Protein AF-A0AAV4EZV3-F1 (afdb_monomer_lite)

Radius of gyration: 27.55 Å; chains: 1; bounding box: 44×40×88 Å

Foldseek 3Di:
DDLVVVCVVVVHDSVVSCCCQCPVVVHDDPDPDDDVDDDDPVRVVVVVVVVVVVVVVQVVVPDPDDPDPDDDDDDDPPPRPPPVVPDDDDDDDDDDDDDPVNVVVVVPPPDPDDD

Secondary structure (DSSP, 8-state):
--HHHHHHHTT--HHHHHHIIIIIS-------SPPSS---HHHHHHHHHHHHHHHHTTTGGG-S---------------TTTTTTT-------------HHHHHHHHHTTS----

pLDDT: mean 73.84, std 19.55, range [36.81, 96.81]

InterPro domains:
  IPR052709 Transposase-Methyltransferase Hybrid [PTHR46060] (2-61)

Sequence (115 aa):
MKIRKIALKLEIPKSTFHEIVHDSLEYRKVSARWVPKRLKEDHKLQRVEISRLLLRSQQDDGDEGTTHIGVGPGGDFRDENKLFDNLITVRETWVHMNTLETNHHSMTGNIHLLS

Organism: NCBI:txid1093978

Structure (mmCIF, N/CA/C/O backbone):
data_AF-A0AAV4EZV3-F1
#
_entry.id   AF-A0AAV4EZV3-F1
#
loop_
_atom_site.group_PDB
_atom_site.id
_atom_site.type_symbol
_atom_site.label_atom_id
_atom_site.label_alt_id
_atom_site.label_comp_id
_atom_site.label_asym_id
_atom_site.label_entity_id
_atom_site.label_seq_id
_atom_site.pdbx_PDB_ins_code
_atom_site.Cartn_x
_atom_site.Cartn_y
_atom_site.Cartn_z
_atom_site.occupancy
_atom_site.B_iso_or_equiv
_atom_site.auth_seq_id
_atom_site.auth_comp_id
_atom_site.auth_asym_id
_atom_site.auth_atom_id
_atom_site.pdbx_PDB_model_num
ATOM 1 N N . MET A 1 1 ? -5.490 0.628 10.912 1.00 66.81 1 MET A N 1
ATOM 2 C CA . MET A 1 1 ? -6.607 1.386 11.518 1.00 66.81 1 MET A CA 1
ATOM 3 C C . MET A 1 1 ? -7.569 0.409 12.192 1.00 66.81 1 MET A C 1
ATOM 5 O O . MET A 1 1 ? -7.960 -0.551 11.543 1.00 66.81 1 MET A O 1
ATOM 9 N N . LYS A 1 2 ? -7.881 0.566 13.489 1.00 83.62 2 LYS A N 1
ATOM 10 C CA . LYS A 1 2 ? -8.821 -0.322 14.206 1.00 83.62 2 LYS A CA 1
ATOM 11 C C . LYS A 1 2 ? -10.177 0.382 14.322 1.00 83.62 2 LYS A C 1
ATOM 13 O O . LYS A 1 2 ? -10.243 1.398 15.004 1.00 83.62 2 LYS A O 1
ATOM 18 N N . ILE A 1 3 ? -11.228 -0.182 13.718 1.00 87.56 3 ILE A N 1
ATOM 19 C CA . ILE A 1 3 ? -12.603 0.365 13.704 1.00 87.56 3 ILE A CA 1
ATOM 20 C C . ILE A 1 3 ? -13.076 0.755 15.112 1.00 87.56 3 ILE A C 1
ATOM 22 O O . ILE A 1 3 ? -13.478 1.890 15.330 1.00 87.56 3 ILE A O 1
ATOM 26 N N . ARG A 1 4 ? -12.896 -0.130 16.104 1.00 89.81 4 ARG A N 1
ATOM 27 C CA . ARG A 1 4 ? -13.258 0.141 17.509 1.00 89.81 4 ARG A CA 1
ATOM 28 C C . ARG A 1 4 ? -12.612 1.412 18.078 1.00 89.81 4 ARG A C 1
ATOM 30 O O . ARG A 1 4 ? -13.252 2.123 18.832 1.00 89.81 4 ARG A O 1
ATOM 37 N N . LYS A 1 5 ? -11.355 1.711 17.723 1.00 91.88 5 LYS A N 1
ATOM 38 C CA . LYS A 1 5 ? -10.627 2.869 18.274 1.00 91.88 5 LYS A CA 1
ATOM 39 C C . LYS A 1 5 ? -11.195 4.194 17.761 1.00 91.88 5 LYS A C 1
ATOM 41 O O . LYS A 1 5 ? -11.130 5.183 18.473 1.00 91.88 5 LYS A O 1
ATOM 46 N N . ILE A 1 6 ? -11.702 4.215 16.529 1.00 91.50 6 ILE A N 1
ATOM 47 C CA . ILE A 1 6 ? -12.295 5.419 15.936 1.00 91.50 6 ILE A CA 1
ATOM 48 C C . ILE A 1 6 ? -13.751 5.551 16.371 1.00 91.50 6 ILE A C 1
ATOM 50 O O . ILE A 1 6 ? -14.135 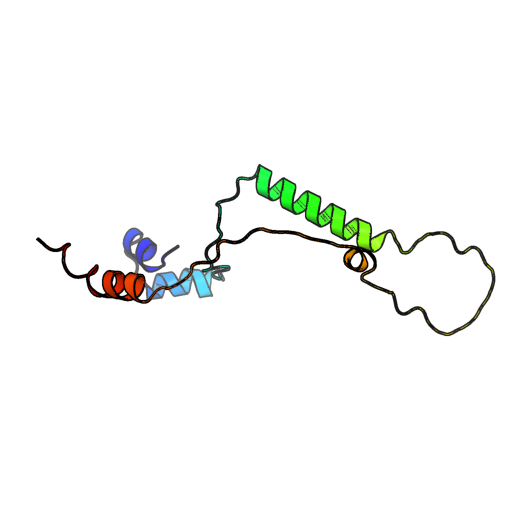6.630 16.791 1.00 91.50 6 ILE A O 1
ATOM 54 N N . ALA A 1 7 ? -14.505 4.449 16.383 1.00 93.25 7 ALA A N 1
ATOM 55 C CA . ALA A 1 7 ? -15.863 4.411 16.919 1.00 93.25 7 ALA A CA 1
ATOM 56 C C . ALA A 1 7 ? -15.928 4.974 18.352 1.00 93.25 7 ALA A C 1
ATOM 58 O O . ALA A 1 7 ? -16.739 5.846 18.625 1.00 93.25 7 ALA A O 1
ATOM 59 N N . LEU A 1 8 ? -14.988 4.581 19.225 1.00 93.69 8 LEU A N 1
ATOM 60 C CA . LEU A 1 8 ? -14.866 5.137 20.580 1.00 93.69 8 LEU A CA 1
ATOM 61 C C . LEU A 1 8 ? -14.534 6.635 20.604 1.00 93.69 8 LEU A C 1
ATOM 63 O O . LEU A 1 8 ? -15.060 7.352 21.438 1.00 93.69 8 LEU A O 1
ATOM 67 N N . LYS A 1 9 ? -13.667 7.116 19.704 1.00 94.38 9 LYS A N 1
ATOM 68 C CA . LYS A 1 9 ? 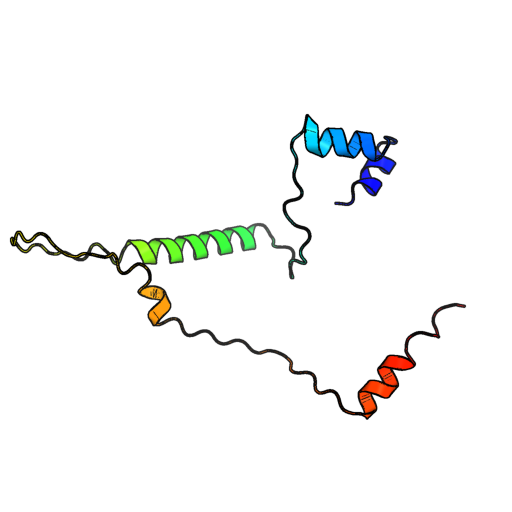-13.329 8.549 19.614 1.00 94.38 9 LYS A CA 1
ATOM 69 C C . LYS A 1 9 ? -14.486 9.407 19.111 1.00 94.38 9 LYS A C 1
ATOM 71 O O . LYS A 1 9 ? -14.502 10.596 19.390 1.00 94.38 9 LYS A O 1
ATOM 76 N N . LEU A 1 10 ? -15.366 8.820 18.306 1.00 93.31 10 LEU A N 1
ATOM 77 C CA . LEU A 1 10 ? -16.534 9.484 17.740 1.00 93.31 10 LEU A CA 1
ATOM 78 C C . LEU A 1 10 ? -17.797 9.246 18.577 1.00 93.31 10 LEU A C 1
ATOM 80 O O . LEU A 1 10 ? -18.838 9.765 18.212 1.00 93.31 10 LEU A O 1
ATOM 84 N N . GLU A 1 11 ? -17.712 8.452 19.651 1.00 95.19 11 GLU A N 1
ATOM 85 C CA . GLU A 1 11 ? -18.846 8.053 20.501 1.00 95.19 11 GLU A CA 1
ATOM 86 C C . GLU A 1 11 ? -20.000 7.378 19.735 1.00 95.19 11 GLU A C 1
ATOM 88 O O . GLU A 1 11 ? -21.157 7.410 20.140 1.00 95.19 11 GLU A O 1
ATOM 93 N N . ILE A 1 12 ? -19.680 6.706 18.626 1.00 95.12 12 ILE A N 1
ATOM 94 C CA . ILE A 1 12 ? -20.650 6.006 17.775 1.00 95.12 12 ILE A CA 1
ATOM 95 C C . ILE A 1 12 ? -20.501 4.489 17.975 1.00 95.12 12 ILE A C 1
ATOM 97 O O . ILE A 1 12 ? -19.376 3.990 18.124 1.00 95.12 12 ILE A O 1
ATOM 101 N N . PRO A 1 13 ? -21.598 3.708 17.928 1.00 95.31 13 PRO A N 1
ATOM 102 C CA . PRO A 1 13 ? -21.523 2.254 17.923 1.00 95.31 13 PRO A CA 1
ATOM 103 C C . PRO A 1 13 ? -20.604 1.714 16.820 1.00 95.31 13 PRO A C 1
ATOM 105 O O . PRO A 1 13 ? -20.576 2.188 15.684 1.00 95.31 13 PRO A O 1
ATOM 108 N N . LYS A 1 14 ? -19.856 0.653 17.142 1.00 93.62 14 LYS A N 1
ATOM 109 C CA . LYS A 1 14 ? -18.926 0.009 16.200 1.00 93.62 14 LYS A CA 1
ATOM 110 C C . LYS A 1 14 ? -19.622 -0.427 14.899 1.00 93.62 14 LYS A C 1
ATOM 112 O O . LYS A 1 14 ? -18.994 -0.345 13.847 1.00 93.62 14 LYS A O 1
ATOM 117 N N . SER A 1 15 ? -20.854 -0.935 14.988 1.00 93.88 15 SER A N 1
ATOM 118 C CA . SER A 1 15 ? -21.665 -1.369 13.839 1.00 93.88 15 SER A CA 1
ATOM 119 C C . SER A 1 15 ? -21.948 -0.206 12.899 1.00 93.88 15 SER A C 1
ATOM 121 O O . SER A 1 15 ? -21.549 -0.262 11.745 1.00 93.88 15 SER A O 1
ATOM 123 N N . THR A 1 16 ? -22.476 0.893 13.430 1.00 94.88 16 THR A N 1
ATOM 124 C CA . THR A 1 16 ? -22.775 2.107 12.664 1.00 94.88 16 THR A CA 1
ATOM 125 C C . THR A 1 16 ? -21.524 2.685 12.002 1.00 94.88 16 THR A C 1
ATOM 127 O O . THR A 1 16 ? -21.541 3.030 10.827 1.00 94.88 16 THR A O 1
ATOM 130 N N . PHE A 1 17 ? -20.387 2.729 12.708 1.00 93.75 17 PHE A N 1
ATOM 131 C CA . PHE A 1 17 ? -19.131 3.161 12.085 1.00 93.75 17 PHE A CA 1
ATOM 132 C C . PHE A 1 17 ? -18.672 2.207 10.970 1.00 93.75 17 PHE A C 1
ATOM 134 O O . PHE A 1 17 ? -18.113 2.648 9.968 1.00 93.75 17 PHE A O 1
ATOM 141 N N . HIS A 1 18 ? -18.864 0.898 11.148 1.00 92.00 18 HIS A N 1
ATOM 142 C CA . HIS A 1 18 ? -18.540 -0.084 10.118 1.00 92.00 18 HIS A CA 1
ATOM 143 C C . HIS A 1 18 ? -19.418 0.105 8.877 1.00 92.00 18 HIS A C 1
ATOM 145 O O . HIS A 1 18 ? -18.861 0.148 7.789 1.00 92.00 18 HIS A O 1
ATOM 151 N N . GLU A 1 19 ? -20.731 0.264 9.040 1.00 94.62 19 GLU A N 1
ATOM 152 C CA . GLU A 1 19 ? -21.693 0.514 7.954 1.00 94.62 19 GLU A CA 1
ATOM 153 C C . GLU A 1 19 ? -21.350 1.791 7.182 1.00 94.62 19 GLU A C 1
ATOM 155 O O . GLU A 1 19 ? -21.229 1.768 5.963 1.00 94.62 19 GLU A O 1
ATOM 160 N N . ILE A 1 20 ? -21.073 2.897 7.879 1.00 93.94 20 ILE A N 1
ATOM 161 C CA . ILE A 1 20 ? -20.695 4.153 7.217 1.00 93.94 20 ILE A CA 1
ATOM 162 C C . ILE A 1 20 ? -19.428 3.963 6.377 1.00 93.94 20 ILE A C 1
ATOM 164 O O . ILE A 1 20 ? -19.375 4.366 5.220 1.00 93.94 20 ILE A O 1
ATOM 168 N N . VAL A 1 21 ? -18.388 3.350 6.948 1.00 92.56 21 VAL A N 1
ATOM 169 C CA . VAL A 1 21 ? -17.104 3.194 6.254 1.00 92.56 21 VAL A CA 1
ATOM 170 C C . VAL A 1 21 ? -17.200 2.184 5.114 1.00 92.56 21 VAL A C 1
ATOM 172 O O . VAL A 1 21 ? -16.633 2.428 4.055 1.00 92.56 21 VAL A O 1
ATOM 175 N N . HIS A 1 22 ? -17.870 1.056 5.328 1.00 91.88 22 HIS A N 1
ATOM 176 C CA . HIS A 1 22 ? -17.907 -0.046 4.373 1.00 91.88 22 HIS A CA 1
ATOM 177 C C . HIS A 1 22 ? -18.994 0.128 3.310 1.00 91.88 22 HIS A C 1
ATOM 179 O O . HIS A 1 22 ? -18.715 -0.111 2.141 1.00 91.88 22 HIS A O 1
ATOM 185 N N . ASP A 1 23 ? -20.195 0.557 3.701 1.00 93.19 23 ASP A N 1
ATOM 186 C CA . ASP A 1 23 ? -21.381 0.562 2.839 1.00 93.19 23 ASP A CA 1
ATOM 187 C C . ASP A 1 23 ? -21.685 1.960 2.288 1.00 93.19 23 ASP A C 1
ATOM 189 O O . ASP A 1 23 ? -21.996 2.092 1.111 1.00 93.19 23 ASP A O 1
ATOM 193 N N . SER A 1 24 ? -21.569 3.021 3.099 1.00 95.12 24 SER A N 1
ATOM 194 C CA . SER A 1 24 ? -21.857 4.392 2.628 1.00 95.12 24 SER A CA 1
ATOM 195 C C . SER A 1 24 ? -20.675 5.052 1.915 1.00 95.12 24 SER A C 1
ATOM 197 O O . SER A 1 24 ? -20.867 5.797 0.960 1.00 95.12 24 SER A O 1
ATOM 199 N N . LEU A 1 25 ? -19.453 4.819 2.402 1.00 93.69 25 LEU A N 1
ATOM 200 C CA . LEU A 1 25 ? -18.221 5.377 1.832 1.00 93.69 25 LEU A CA 1
ATOM 201 C C . LEU A 1 25 ? -17.484 4.385 0.925 1.00 93.69 25 LEU A C 1
ATOM 203 O O . LEU A 1 25 ? -16.505 4.766 0.290 1.00 93.69 25 LEU A O 1
ATOM 207 N N . GLU A 1 26 ? -17.916 3.121 0.893 1.00 92.62 26 GLU A N 1
ATOM 208 C CA . GLU A 1 26 ? -17.324 2.046 0.082 1.00 92.62 26 GLU A CA 1
ATOM 209 C C . GLU A 1 26 ? -15.823 1.803 0.343 1.00 92.62 26 GLU A C 1
ATOM 211 O O . GLU A 1 26 ? -15.076 1.269 -0.489 1.00 92.62 26 GLU A O 1
ATOM 216 N N . TYR A 1 27 ? -15.337 2.173 1.530 1.00 90.25 27 TYR A N 1
ATOM 217 C CA . TYR A 1 27 ? -13.934 2.005 1.882 1.00 90.25 27 TYR A CA 1
ATOM 218 C C . TYR A 1 27 ? -13.649 0.556 2.252 1.00 90.25 27 TYR A C 1
ATOM 220 O O . TYR A 1 27 ? -14.171 -0.005 3.217 1.00 90.25 27 TYR A O 1
ATOM 228 N N . ARG A 1 28 ? -12.699 -0.038 1.529 1.00 84.69 28 ARG A N 1
ATOM 229 C CA . ARG A 1 28 ? -12.208 -1.391 1.793 1.00 84.69 28 ARG A CA 1
ATOM 230 C C . ARG A 1 28 ? -10.834 -1.368 2.440 1.00 84.69 28 ARG A C 1
ATOM 232 O O . ARG A 1 28 ? -9.956 -0.567 2.115 1.00 84.69 28 ARG A O 1
ATOM 239 N N . LYS A 1 29 ? -10.613 -2.296 3.371 1.00 82.75 29 LYS A N 1
ATOM 240 C CA . LYS A 1 29 ? -9.296 -2.492 3.981 1.00 82.75 29 LYS A CA 1
ATOM 241 C C . LYS A 1 29 ? -8.363 -3.147 2.960 1.00 82.75 29 LYS A C 1
ATOM 243 O O . LYS A 1 29 ? -8.402 -4.355 2.774 1.00 82.75 29 LYS A O 1
ATOM 248 N N . VAL A 1 30 ? -7.485 -2.348 2.359 1.00 78.75 30 VAL A N 1
ATOM 249 C CA . VAL A 1 30 ? -6.581 -2.802 1.286 1.00 78.75 30 VAL A CA 1
ATOM 250 C C . VAL A 1 30 ? -5.466 -3.730 1.793 1.00 78.75 30 VAL A C 1
ATOM 252 O O . VAL A 1 30 ? -5.006 -4.601 1.065 1.00 78.75 30 VAL A O 1
ATOM 255 N N . SER A 1 31 ? -5.018 -3.593 3.051 1.00 73.56 31 SER A N 1
ATOM 256 C CA . SER A 1 31 ? -3.983 -4.480 3.604 1.00 73.56 31 SER A CA 1
ATOM 257 C C . SER A 1 31 ? -4.046 -4.634 5.125 1.00 73.56 31 SER A C 1
ATOM 259 O O . SER A 1 31 ? -4.291 -3.685 5.876 1.00 73.56 31 SER A O 1
ATOM 261 N N . ALA A 1 32 ? -3.804 -5.863 5.585 1.00 65.50 32 ALA A N 1
ATOM 262 C CA . ALA A 1 32 ? -3.522 -6.212 6.978 1.00 65.50 32 ALA A CA 1
ATOM 263 C C . ALA A 1 32 ? -2.094 -6.758 7.171 1.00 65.50 32 ALA A C 1
ATOM 265 O O . ALA A 1 32 ? -1.752 -7.162 8.280 1.00 65.50 32 ALA A O 1
ATOM 266 N N . ARG A 1 33 ? -1.288 -6.820 6.101 1.00 74.12 33 ARG A N 1
ATOM 267 C CA . ARG A 1 33 ? 0.028 -7.470 6.111 1.00 74.12 33 ARG A CA 1
ATOM 268 C C . ARG A 1 33 ? 1.082 -6.543 6.706 1.00 74.12 33 ARG A C 1
ATOM 270 O O . ARG A 1 33 ? 1.039 -5.329 6.506 1.00 74.12 33 ARG A O 1
ATOM 277 N N . TRP A 1 34 ? 2.049 -7.134 7.401 1.00 66.69 34 TRP A N 1
ATOM 278 C CA . TRP A 1 34 ? 3.244 -6.427 7.838 1.00 66.69 34 TRP A CA 1
ATOM 279 C C . TRP A 1 34 ? 4.035 -5.964 6.618 1.00 66.69 34 TRP A C 1
ATOM 281 O O . TRP A 1 34 ? 4.477 -6.775 5.807 1.00 66.69 34 TRP A O 1
ATOM 291 N N . VAL A 1 35 ? 4.197 -4.650 6.489 1.00 73.69 35 VAL A N 1
ATOM 292 C CA . VAL A 1 35 ? 5.131 -4.054 5.535 1.00 73.69 35 VAL A CA 1
ATOM 293 C C . VAL A 1 35 ? 6.416 -3.774 6.317 1.00 73.69 35 VAL A C 1
ATOM 295 O O . VAL A 1 35 ? 6.356 -2.985 7.260 1.00 73.69 35 VAL A O 1
ATOM 298 N N . PRO A 1 36 ? 7.559 -4.393 5.962 1.00 73.06 36 PRO A N 1
ATOM 299 C CA . PRO A 1 36 ? 8.789 -4.341 6.761 1.00 73.06 36 PRO A CA 1
ATOM 300 C C . PRO A 1 36 ? 9.306 -2.928 7.068 1.00 73.06 36 PRO A C 1
ATOM 302 O O . PRO A 1 36 ? 10.031 -2.733 8.038 1.00 73.06 36 PRO A O 1
ATOM 305 N N . LYS A 1 37 ? 8.937 -1.925 6.258 1.00 83.12 37 LYS A N 1
ATOM 306 C CA . LYS A 1 37 ? 9.344 -0.530 6.453 1.00 83.12 37 LYS A CA 1
ATOM 307 C C . LYS A 1 37 ? 8.263 0.435 5.977 1.00 83.12 37 LYS A C 1
ATOM 309 O O . LYS A 1 37 ? 7.721 0.281 4.883 1.00 83.12 37 LYS A O 1
ATOM 314 N N . ARG A 1 38 ? 7.998 1.487 6.759 1.00 85.38 38 ARG A N 1
ATOM 315 C CA . ARG A 1 38 ? 7.191 2.626 6.295 1.00 85.38 38 ARG A CA 1
ATOM 316 C C . ARG A 1 38 ? 7.997 3.406 5.255 1.00 85.38 38 ARG A C 1
ATOM 318 O O . ARG A 1 38 ? 9.047 3.961 5.572 1.00 85.38 38 ARG A O 1
ATOM 325 N N . LEU A 1 39 ? 7.520 3.424 4.015 1.00 87.81 39 LEU A N 1
ATOM 326 C CA . LEU A 1 39 ? 8.171 4.149 2.925 1.00 87.81 39 LEU A CA 1
ATOM 327 C C . LEU A 1 39 ? 7.934 5.656 3.073 1.00 87.81 39 LEU A C 1
ATOM 329 O O . LEU A 1 39 ? 6.820 6.078 3.392 1.00 87.81 39 LEU A O 1
ATOM 333 N N . LYS A 1 40 ? 8.985 6.447 2.840 1.00 92.44 40 LYS A N 1
ATOM 334 C CA . LYS A 1 40 ? 8.876 7.891 2.599 1.00 92.44 40 LYS A CA 1
ATOM 335 C C . LYS A 1 40 ? 8.397 8.120 1.166 1.00 92.44 40 LYS A C 1
ATOM 337 O O . LYS A 1 40 ? 8.420 7.183 0.369 1.00 92.44 40 LYS A O 1
ATOM 342 N N . GLU A 1 41 ? 7.973 9.339 0.858 1.00 93.69 41 GLU A N 1
ATOM 343 C CA . GLU A 1 41 ? 7.476 9.670 -0.479 1.00 93.69 41 GLU A CA 1
ATOM 344 C C . GLU A 1 41 ? 8.536 9.404 -1.556 1.00 93.69 41 GLU A C 1
ATOM 346 O O . GLU A 1 41 ? 8.268 8.672 -2.504 1.00 93.69 41 GLU A O 1
ATOM 351 N N . ASP A 1 42 ? 9.778 9.816 -1.307 1.00 95.25 42 ASP A N 1
ATOM 352 C CA . ASP A 1 42 ? 10.914 9.582 -2.209 1.00 95.25 42 ASP A CA 1
ATOM 353 C C . ASP A 1 42 ? 11.130 8.089 -2.505 1.00 95.25 42 ASP A C 1
ATOM 355 O O . ASP A 1 42 ? 11.300 7.693 -3.654 1.00 95.25 42 ASP A O 1
ATOM 359 N N . HIS A 1 43 ? 11.029 7.219 -1.489 1.00 93.44 43 HIS A N 1
ATOM 360 C CA . HIS A 1 43 ? 11.152 5.771 -1.690 1.00 93.44 43 HIS A CA 1
ATOM 361 C C . HIS A 1 43 ? 10.016 5.202 -2.551 1.00 93.44 43 HIS A C 1
ATOM 363 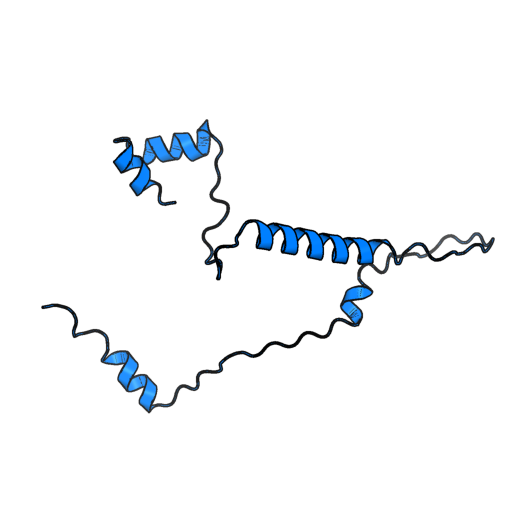O O . HIS A 1 43 ? 10.206 4.190 -3.224 1.00 93.44 43 HIS A O 1
ATOM 369 N N . LYS A 1 44 ? 8.809 5.782 -2.496 1.00 92.31 44 LYS A N 1
ATOM 370 C CA . LYS A 1 44 ? 7.700 5.342 -3.356 1.00 92.31 44 LYS A CA 1
ATOM 371 C C . LYS A 1 44 ? 7.957 5.763 -4.794 1.00 92.31 44 LYS A C 1
ATOM 373 O O . LYS A 1 44 ? 7.796 4.931 -5.681 1.00 92.31 44 LYS A O 1
ATOM 378 N N . LEU A 1 45 ? 8.383 7.010 -4.994 1.00 96.06 45 LEU A N 1
ATOM 379 C CA . LEU A 1 45 ? 8.717 7.545 -6.311 1.00 96.06 45 LEU A CA 1
ATOM 380 C C . LEU A 1 45 ? 9.804 6.698 -6.972 1.00 96.06 45 LEU A C 1
ATOM 382 O O . LEU A 1 45 ? 9.564 6.160 -8.048 1.00 96.06 45 LEU A O 1
ATOM 386 N N . GLN A 1 46 ? 10.912 6.447 -6.269 1.00 95.62 46 GLN A N 1
ATOM 387 C CA . GLN A 1 46 ? 11.996 5.588 -6.756 1.00 95.62 46 GLN A CA 1
ATOM 388 C C . GLN A 1 46 ? 11.509 4.185 -7.136 1.00 95.62 46 GLN A C 1
ATOM 390 O O . GLN A 1 46 ? 11.867 3.659 -8.186 1.00 95.62 46 GLN A O 1
ATOM 395 N N . ARG A 1 47 ? 10.656 3.562 -6.310 1.00 95.19 47 ARG A N 1
ATOM 396 C CA . ARG A 1 47 ? 10.117 2.227 -6.620 1.00 95.19 47 ARG A CA 1
ATOM 397 C C . ARG A 1 47 ? 9.225 2.237 -7.859 1.00 95.19 47 ARG A C 1
ATOM 399 O O . ARG A 1 47 ? 9.312 1.303 -8.652 1.00 95.19 47 ARG A O 1
ATOM 406 N N . VAL A 1 48 ? 8.375 3.252 -8.022 1.00 95.38 48 VAL A N 1
ATOM 407 C CA . VAL A 1 48 ? 7.506 3.391 -9.203 1.00 95.38 48 VAL A CA 1
ATOM 408 C C . VAL A 1 48 ? 8.339 3.640 -10.455 1.00 95.38 48 VAL A C 1
ATOM 410 O O . VAL A 1 48 ? 8.078 3.026 -11.486 1.00 95.38 48 VAL A O 1
ATOM 413 N N . GLU A 1 49 ? 9.343 4.505 -10.361 1.00 96.81 49 GLU A N 1
ATOM 414 C CA . GLU A 1 49 ? 10.230 4.853 -11.466 1.00 96.81 49 GLU A CA 1
ATOM 415 C C . GLU A 1 49 ? 11.019 3.639 -11.963 1.00 96.81 49 GLU A C 1
ATOM 417 O O . GLU A 1 49 ? 10.933 3.307 -13.144 1.00 96.81 49 GLU A O 1
ATOM 422 N N . ILE A 1 50 ? 11.680 2.908 -11.059 1.00 94.06 50 ILE A N 1
ATOM 423 C CA . ILE A 1 50 ? 12.431 1.691 -11.405 1.00 94.06 50 ILE A CA 1
ATOM 424 C C . ILE A 1 50 ? 11.501 0.624 -11.98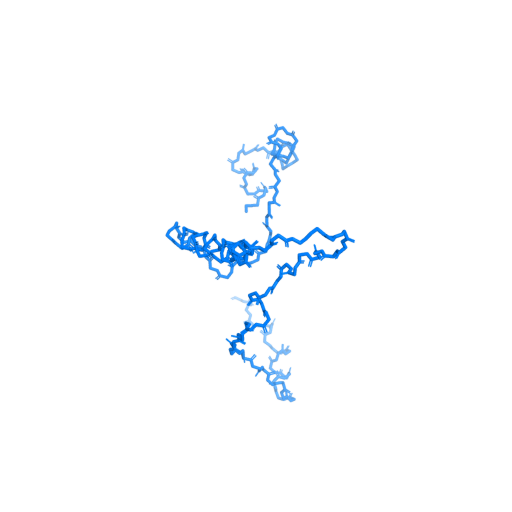9 1.00 94.06 50 ILE A C 1
ATOM 426 O O . ILE A 1 50 ? 11.830 0.007 -12.999 1.00 94.06 50 ILE A O 1
ATOM 430 N N . SER A 1 51 ? 10.318 0.426 -11.395 1.00 92.62 51 SER A N 1
ATOM 431 C CA . SER A 1 51 ? 9.350 -0.552 -11.914 1.00 92.62 51 SER A CA 1
ATOM 432 C C . SER A 1 51 ? 8.892 -0.182 -13.325 1.00 92.62 51 SER A C 1
ATOM 434 O O . SER A 1 51 ? 8.773 -1.048 -14.183 1.00 92.62 51 SER A O 1
ATOM 436 N N . ARG A 1 52 ? 8.658 1.109 -13.590 1.00 92.75 5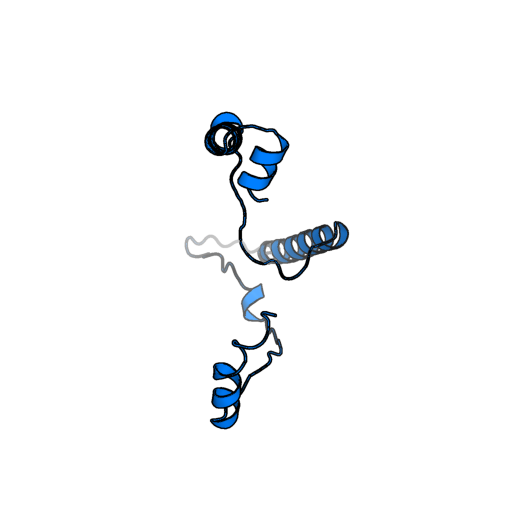2 ARG A N 1
ATOM 437 C CA . ARG A 1 52 ? 8.261 1.593 -14.915 1.00 92.75 52 ARG A CA 1
ATOM 438 C C . ARG A 1 52 ? 9.386 1.437 -15.934 1.00 92.75 52 ARG A C 1
ATOM 440 O O . ARG A 1 52 ? 9.099 1.076 -17.068 1.00 92.75 52 ARG A O 1
ATOM 447 N N . LEU A 1 53 ? 10.629 1.708 -15.543 1.00 90.44 53 LEU A N 1
ATOM 448 C CA . LEU A 1 53 ? 11.797 1.523 -16.401 1.00 90.44 53 LEU A CA 1
ATOM 449 C C . LEU A 1 53 ? 11.945 0.053 -16.810 1.00 90.44 53 LEU A C 1
ATOM 451 O O . LEU A 1 53 ? 12.053 -0.229 -17.998 1.00 90.44 53 LEU A O 1
ATOM 455 N N . LEU A 1 54 ? 11.840 -0.866 -15.847 1.00 86.62 54 LEU A N 1
ATOM 456 C CA . LEU A 1 54 ? 11.925 -2.303 -16.106 1.00 86.62 54 LEU A CA 1
ATOM 457 C C . LEU A 1 54 ? 10.782 -2.812 -16.996 1.00 86.62 54 LEU A C 1
ATOM 459 O O . LEU A 1 54 ? 10.992 -3.661 -17.851 1.00 86.62 54 LEU A O 1
ATOM 463 N N . LEU A 1 55 ? 9.567 -2.285 -16.812 1.00 86.00 55 LEU A N 1
ATOM 464 C CA . LEU A 1 55 ? 8.421 -2.637 -17.656 1.00 86.00 55 LEU A CA 1
ATOM 465 C C . LEU A 1 55 ? 8.582 -2.137 -19.094 1.00 86.00 55 LEU A C 1
ATOM 467 O O . LEU A 1 55 ? 8.189 -2.833 -20.022 1.00 86.00 55 LEU A O 1
ATOM 471 N N . ARG A 1 56 ? 9.150 -0.943 -19.292 1.00 85.00 56 ARG A N 1
ATOM 472 C CA . ARG A 1 56 ? 9.404 -0.396 -20.635 1.00 85.00 56 ARG A CA 1
ATOM 473 C C . ARG A 1 56 ? 10.467 -1.192 -21.374 1.00 85.00 56 ARG A C 1
ATOM 475 O O . ARG A 1 56 ? 10.258 -1.531 -22.529 1.00 85.00 56 ARG A O 1
ATOM 482 N N . SER A 1 57 ? 11.534 -1.591 -20.684 1.00 75.94 57 SER A N 1
ATOM 483 C CA . SER A 1 57 ? 12.556 -2.451 -21.280 1.00 75.94 57 SER A CA 1
ATOM 484 C C . SER A 1 57 ? 12.052 -3.863 -21.610 1.00 75.94 57 SER A C 1
ATOM 486 O O . SER A 1 57 ? 12.791 -4.615 -22.214 1.00 75.94 57 SER A O 1
ATOM 488 N N . GLN A 1 58 ? 10.831 -4.255 -21.210 1.00 67.56 58 GLN A N 1
ATOM 489 C CA . GLN A 1 58 ? 10.176 -5.473 -21.730 1.00 67.56 58 GLN A CA 1
ATOM 490 C C . GLN A 1 58 ? 9.468 -5.256 -23.064 1.00 67.56 58 GLN A C 1
ATOM 492 O O . GLN A 1 58 ? 9.201 -6.214 -23.778 1.00 67.56 58 GLN A O 1
ATOM 497 N N . GLN A 1 59 ? 9.077 -4.018 -23.357 1.00 67.12 59 GLN A N 1
ATOM 498 C CA . GLN A 1 59 ? 8.241 -3.687 -24.508 1.00 67.12 59 GLN A CA 1
ATOM 499 C C . GLN A 1 59 ? 9.083 -3.275 -25.720 1.00 67.12 59 GLN A C 1
ATOM 501 O O . GLN A 1 59 ? 8.662 -3.527 -26.845 1.00 67.12 59 GLN A O 1
ATOM 506 N N . ASP A 1 60 ? 10.266 -2.697 -25.491 1.00 61.44 60 ASP A N 1
ATOM 507 C CA . ASP A 1 60 ? 11.144 -2.179 -26.550 1.00 61.44 60 ASP A CA 1
ATOM 508 C C . ASP A 1 60 ? 11.971 -3.267 -27.276 1.00 61.44 60 ASP A C 1
ATOM 510 O O . ASP A 1 60 ? 12.473 -3.015 -28.367 1.00 61.44 60 ASP A O 1
ATOM 514 N N . ASP A 1 61 ? 12.041 -4.501 -26.761 1.00 54.75 61 ASP A N 1
ATOM 515 C CA . ASP A 1 61 ? 12.755 -5.626 -27.407 1.00 54.75 61 ASP A CA 1
ATOM 516 C C . ASP A 1 61 ? 12.004 -6.219 -28.630 1.00 54.75 61 ASP A C 1
ATOM 518 O O . ASP A 1 61 ? 12.379 -7.270 -29.159 1.00 54.75 61 ASP A O 1
ATOM 522 N N . GLY A 1 62 ? 10.917 -5.572 -29.072 1.00 53.72 62 GLY A N 1
ATOM 523 C CA . GLY A 1 62 ? 10.060 -6.010 -30.180 1.00 53.72 62 GLY A CA 1
ATOM 524 C C . GLY A 1 62 ? 10.250 -5.284 -31.517 1.00 53.72 62 GLY A C 1
ATOM 525 O O . GLY A 1 62 ? 9.598 -5.683 -32.476 1.00 53.72 62 GLY A O 1
ATOM 526 N N . ASP A 1 63 ? 11.099 -4.252 -31.607 1.00 53.47 63 ASP A N 1
ATOM 527 C CA . ASP A 1 63 ? 11.131 -3.337 -32.769 1.00 53.47 63 ASP A CA 1
ATOM 528 C C . ASP A 1 63 ? 12.532 -3.135 -33.395 1.00 53.47 63 ASP A C 1
ATOM 530 O O . ASP A 1 63 ? 12.836 -2.091 -33.977 1.00 53.47 63 ASP A O 1
ATOM 534 N N . GLU A 1 64 ? 13.401 -4.152 -33.367 1.00 48.97 64 GLU A N 1
ATOM 535 C CA . GLU A 1 64 ? 14.577 -4.171 -34.253 1.00 48.97 64 GLU A CA 1
ATOM 536 C C . GLU A 1 64 ? 14.206 -4.687 -35.656 1.00 48.97 64 GLU A C 1
ATOM 538 O O . GLU A 1 64 ? 14.308 -5.865 -35.988 1.00 48.97 64 GLU A O 1
ATOM 543 N N . GLY A 1 65 ? 13.756 -3.745 -36.488 1.00 49.28 65 GLY A N 1
ATOM 544 C CA . GLY A 1 65 ? 14.013 -3.663 -37.930 1.00 49.28 65 GLY A CA 1
ATOM 545 C C . GLY A 1 65 ? 14.083 -4.963 -38.738 1.00 49.28 65 GLY A C 1
ATOM 546 O O . GLY A 1 65 ? 15.157 -5.351 -39.192 1.00 49.28 65 GLY A O 1
ATOM 547 N N . THR A 1 66 ? 12.933 -5.541 -39.085 1.00 43.56 66 THR A N 1
ATOM 548 C CA . THR A 1 66 ? 12.831 -6.471 -40.223 1.00 43.56 66 THR A CA 1
ATOM 549 C C . THR A 1 66 ? 12.207 -5.777 -41.431 1.00 43.56 66 THR A C 1
ATOM 551 O O . THR A 1 66 ? 11.061 -5.994 -41.813 1.00 43.56 66 THR A O 1
ATOM 554 N N . THR A 1 67 ? 13.013 -4.962 -42.114 1.00 44.81 67 THR A N 1
ATOM 555 C CA . THR A 1 67 ? 12.784 -4.677 -43.536 1.00 44.81 67 THR A CA 1
ATOM 556 C C . THR A 1 67 ? 13.207 -5.910 -44.331 1.00 44.81 67 THR A C 1
ATOM 558 O O . THR A 1 67 ? 14.298 -5.948 -44.888 1.00 44.81 67 THR A O 1
ATOM 561 N N . HIS A 1 68 ? 12.366 -6.940 -44.388 1.00 42.66 68 HIS A N 1
ATOM 562 C CA . HIS A 1 68 ? 12.473 -7.968 -45.420 1.00 42.66 68 HIS A CA 1
ATOM 563 C C . HIS A 1 68 ? 11.082 -8.312 -45.944 1.00 42.66 68 HIS A C 1
ATOM 565 O O . HIS A 1 68 ? 10.230 -8.857 -45.251 1.00 42.66 68 HIS A O 1
ATOM 571 N N . ILE A 1 69 ? 10.868 -7.954 -47.209 1.00 45.38 69 ILE A N 1
ATOM 572 C CA . ILE A 1 69 ? 9.719 -8.346 -48.016 1.00 45.38 69 ILE A CA 1
ATOM 573 C C . ILE A 1 69 ? 9.663 -9.881 -48.036 1.00 45.38 69 ILE A C 1
ATOM 575 O O . ILE A 1 69 ? 10.525 -10.524 -48.631 1.00 45.38 69 ILE A O 1
ATOM 579 N N . GLY A 1 70 ? 8.658 -10.462 -47.384 1.00 36.81 70 GLY A N 1
ATOM 580 C CA . GLY A 1 70 ? 8.426 -11.905 -47.356 1.00 36.81 70 GLY A CA 1
ATOM 581 C C . GLY A 1 70 ? 7.119 -12.235 -46.646 1.00 36.81 70 GLY A C 1
ATOM 582 O O . GLY A 1 70 ? 7.063 -12.301 -45.426 1.00 36.81 70 GLY A O 1
ATOM 583 N N . VAL A 1 71 ? 6.049 -12.408 -47.421 1.00 53.22 71 VAL A N 1
ATOM 584 C CA . VAL A 1 71 ? 4.714 -12.782 -46.936 1.00 53.22 71 VAL A CA 1
ATOM 585 C C . VAL A 1 71 ? 4.710 -14.266 -46.551 1.00 53.22 71 VAL A C 1
ATOM 587 O O . VAL A 1 71 ? 4.968 -15.116 -47.401 1.00 53.22 71 VAL A O 1
ATOM 590 N N . GLY A 1 72 ? 4.364 -14.582 -45.302 1.00 37.12 72 GLY A N 1
ATOM 591 C CA . GLY A 1 72 ? 4.094 -15.944 -44.834 1.00 37.12 72 GLY A CA 1
ATOM 592 C C . GLY A 1 72 ? 3.167 -15.934 -43.608 1.00 37.12 72 GLY A C 1
ATOM 593 O O . GLY A 1 72 ? 3.450 -15.202 -42.663 1.00 37.12 72 GLY A O 1
ATOM 594 N N . PRO A 1 73 ? 2.050 -16.689 -43.594 1.00 53.25 73 PRO A N 1
ATOM 595 C CA . PRO A 1 73 ? 1.128 -16.721 -42.469 1.00 53.25 73 PRO A CA 1
ATOM 596 C C . PRO A 1 73 ? 1.538 -17.847 -41.519 1.00 53.25 73 PRO A C 1
ATOM 598 O O . PRO A 1 73 ? 1.321 -19.020 -41.810 1.00 53.25 73 PRO A O 1
ATOM 601 N N . GLY A 1 74 ? 2.124 -17.513 -40.376 1.00 51.53 74 GLY A N 1
ATOM 602 C CA . GLY A 1 74 ? 2.345 -18.518 -39.342 1.00 51.53 74 GLY A CA 1
ATOM 603 C C . GLY A 1 74 ? 3.482 -18.184 -38.399 1.00 51.53 74 GLY A C 1
ATOM 604 O O . GLY A 1 74 ? 4.641 -18.339 -38.756 1.00 51.53 74 GLY A O 1
ATOM 605 N N . GLY A 1 75 ? 3.105 -17.830 -37.173 1.00 48.62 75 GLY A N 1
ATOM 606 C CA . GLY A 1 75 ? 3.984 -17.873 -36.013 1.00 48.62 75 GLY A CA 1
ATOM 607 C C . GLY A 1 75 ? 4.689 -16.561 -35.718 1.00 48.62 75 GLY A C 1
ATOM 608 O O . GLY A 1 75 ? 5.799 -16.344 -36.177 1.00 48.62 75 GLY A O 1
ATOM 609 N N . ASP A 1 76 ? 4.083 -15.750 -34.857 1.00 43.66 76 ASP A N 1
ATOM 610 C CA . ASP A 1 76 ? 4.886 -15.019 -33.882 1.00 43.66 76 ASP A CA 1
ATOM 611 C C . ASP A 1 76 ? 4.142 -15.018 -32.546 1.00 43.66 76 ASP A C 1
ATOM 613 O O . ASP A 1 76 ? 3.300 -14.170 -32.237 1.00 43.66 76 ASP A O 1
ATOM 617 N N . PHE A 1 77 ? 4.352 -16.103 -31.804 1.00 47.25 77 PHE A N 1
ATOM 618 C CA . PHE A 1 77 ? 4.009 -16.159 -30.396 1.00 47.25 77 PHE A CA 1
ATOM 619 C C . PHE A 1 77 ? 5.021 -15.241 -29.717 1.00 47.25 77 PHE A C 1
ATOM 621 O O . PHE A 1 77 ? 6.175 -15.631 -29.564 1.00 47.25 77 PHE A O 1
ATOM 628 N N . ARG A 1 78 ? 4.599 -14.009 -29.402 1.00 50.78 78 ARG A N 1
ATOM 629 C CA . ARG A 1 78 ? 5.395 -13.043 -28.638 1.00 50.78 78 ARG A CA 1
ATOM 630 C C . ARG A 1 78 ? 6.097 -13.785 -27.503 1.00 50.78 78 ARG A C 1
ATOM 632 O O . ARG A 1 78 ? 5.442 -14.388 -26.658 1.00 50.78 78 ARG A O 1
ATOM 639 N N . ASP A 1 79 ? 7.420 -13.780 -27.519 1.00 55.72 79 ASP A N 1
ATOM 640 C CA . ASP A 1 79 ? 8.220 -14.379 -26.459 1.00 55.72 79 ASP A CA 1
ATOM 641 C C . ASP A 1 79 ? 8.296 -13.365 -25.309 1.00 55.72 79 ASP A C 1
ATOM 643 O O . ASP A 1 79 ? 9.184 -12.515 -25.249 1.00 55.72 79 ASP A O 1
ATOM 647 N N . GLU A 1 80 ? 7.250 -13.344 -24.478 1.00 56.47 80 GLU A N 1
ATOM 648 C CA . GLU A 1 80 ? 6.906 -12.208 -23.609 1.00 56.47 80 GLU A CA 1
ATOM 649 C C . GLU A 1 80 ? 7.872 -11.955 -22.429 1.00 56.47 80 GLU A C 1
ATOM 651 O O . GLU A 1 80 ? 7.590 -11.066 -21.631 1.00 56.47 80 GLU A O 1
ATOM 656 N N . ASN A 1 81 ? 8.989 -12.686 -22.265 1.00 59.56 81 ASN A N 1
ATOM 657 C CA . ASN A 1 81 ? 9.794 -12.611 -21.028 1.00 59.56 81 ASN A CA 1
ATOM 658 C C . ASN A 1 81 ? 11.334 -12.709 -21.167 1.00 59.56 81 ASN A C 1
ATOM 660 O O . ASN A 1 81 ? 11.998 -13.082 -20.197 1.00 59.56 81 ASN A O 1
ATOM 664 N N . LYS A 1 82 ? 11.934 -12.295 -22.293 1.00 64.38 82 LYS A N 1
ATOM 665 C CA . LYS A 1 82 ? 13.403 -12.363 -22.514 1.00 64.38 82 LYS A CA 1
ATOM 666 C C . LYS A 1 82 ? 14.284 -11.742 -21.416 1.00 64.38 82 LYS A C 1
ATOM 668 O O . LYS A 1 82 ? 15.425 -12.154 -21.218 1.00 64.38 82 LYS A O 1
ATOM 673 N N . LEU A 1 83 ? 13.794 -10.749 -20.673 1.00 65.88 83 LEU A N 1
ATOM 674 C CA . LEU A 1 83 ? 14.569 -10.111 -19.599 1.00 65.88 83 LEU A CA 1
ATOM 675 C C . LEU A 1 83 ? 14.774 -11.014 -18.382 1.00 65.88 83 LEU A C 1
ATOM 677 O O . LEU A 1 83 ? 15.796 -10.906 -17.701 1.00 65.88 83 LEU A O 1
ATOM 681 N N . PHE A 1 84 ? 13.812 -11.882 -18.075 1.00 74.38 84 PHE A N 1
ATOM 682 C CA . PHE A 1 84 ? 13.912 -12.736 -16.894 1.00 74.38 84 PHE A CA 1
ATOM 683 C C . PHE A 1 84 ? 14.815 -13.947 -17.126 1.00 74.38 84 PHE A C 1
ATOM 685 O O . PHE A 1 84 ? 15.342 -14.484 -16.152 1.00 74.38 84 PHE A O 1
ATOM 692 N N . ASP A 1 85 ? 15.071 -14.310 -18.384 1.00 79.75 85 ASP A N 1
ATOM 693 C CA . ASP A 1 85 ? 15.879 -15.477 -18.753 1.00 79.75 85 ASP A CA 1
ATOM 694 C C . ASP A 1 85 ? 17.321 -15.389 -18.239 1.00 79.75 85 ASP A C 1
ATOM 696 O O . ASP A 1 85 ? 17.930 -16.402 -17.896 1.00 79.75 85 ASP A O 1
ATOM 700 N N . ASN A 1 86 ? 17.846 -14.167 -18.107 1.00 79.38 86 ASN A N 1
ATOM 701 C CA . ASN A 1 86 ? 19.203 -13.904 -17.626 1.00 79.38 86 ASN A CA 1
ATOM 702 C C . ASN A 1 86 ? 19.240 -13.254 -16.232 1.00 79.38 86 ASN A C 1
ATOM 704 O O . ASN A 1 86 ? 20.302 -12.823 -15.771 1.00 79.38 86 ASN A O 1
ATOM 708 N N . LEU A 1 87 ? 18.099 -13.157 -15.539 1.00 83.81 87 LEU A N 1
ATOM 709 C CA . LEU A 1 87 ? 18.040 -12.524 -14.225 1.00 83.81 87 LEU A CA 1
ATOM 710 C C . LEU A 1 87 ? 18.598 -13.461 -13.144 1.00 83.81 87 LEU A C 1
ATOM 712 O O . LEU A 1 87 ? 17.928 -14.378 -12.674 1.00 83.81 87 LEU A O 1
ATOM 716 N N . ILE A 1 88 ? 19.805 -13.164 -12.668 1.00 85.69 88 ILE A N 1
ATOM 717 C CA . ILE A 1 88 ? 20.399 -13.831 -11.506 1.00 85.69 88 ILE A CA 1
ATOM 718 C C . ILE A 1 88 ? 20.267 -12.912 -10.287 1.00 85.69 88 ILE A C 1
ATOM 720 O O . ILE A 1 88 ? 20.789 -11.798 -10.276 1.00 85.69 88 ILE A O 1
ATOM 724 N N . THR A 1 89 ? 19.584 -13.379 -9.236 1.00 89.62 89 THR A N 1
ATOM 725 C CA . THR A 1 89 ? 19.445 -12.646 -7.962 1.00 89.62 89 THR A CA 1
ATOM 726 C C . THR A 1 89 ? 20.036 -13.435 -6.802 1.00 89.62 89 THR A C 1
ATOM 728 O O . THR A 1 89 ? 19.874 -14.651 -6.733 1.00 89.62 89 THR A O 1
ATOM 731 N N . VAL A 1 90 ? 20.679 -12.743 -5.861 1.00 90.50 90 VAL A N 1
ATOM 732 C CA . VAL A 1 90 ? 21.269 -13.341 -4.655 1.00 90.50 90 VAL A CA 1
ATOM 733 C C . VAL A 1 90 ? 20.769 -12.594 -3.420 1.00 90.50 90 VAL A C 1
ATOM 735 O O . VAL A 1 90 ? 20.673 -11.365 -3.421 1.00 90.50 90 VAL A O 1
ATOM 738 N N . ARG A 1 91 ? 20.450 -13.335 -2.353 1.00 89.88 91 ARG A N 1
ATOM 739 C CA . ARG A 1 91 ? 20.096 -12.788 -1.038 1.00 89.88 91 ARG A CA 1
ATOM 740 C C . ARG A 1 91 ? 20.612 -13.705 0.065 1.00 89.88 91 ARG A C 1
ATOM 742 O O . ARG A 1 91 ? 20.509 -14.921 -0.040 1.00 89.88 91 ARG A O 1
ATOM 749 N N . GLU A 1 92 ? 21.062 -13.114 1.162 1.00 90.25 92 GLU A N 1
ATOM 750 C CA . GLU A 1 92 ? 21.403 -13.835 2.386 1.00 90.25 92 GLU A CA 1
ATOM 751 C C . GLU A 1 92 ? 20.181 -13.989 3.302 1.00 90.25 92 GLU A C 1
ATOM 753 O O . GLU A 1 92 ? 19.278 -13.142 3.341 1.00 90.25 92 GLU A O 1
ATOM 758 N N . THR A 1 93 ? 20.128 -15.087 4.054 1.00 84.56 93 THR A N 1
ATOM 759 C CA . THR A 1 93 ? 19.124 -15.284 5.102 1.00 84.56 93 THR A CA 1
ATOM 760 C C . THR A 1 93 ? 19.732 -15.992 6.303 1.00 84.56 93 THR A C 1
ATOM 762 O O . THR A 1 93 ? 20.573 -16.873 6.151 1.00 84.56 93 THR A O 1
ATOM 765 N N . TRP A 1 94 ? 19.283 -15.622 7.500 1.00 85.69 94 TRP A N 1
ATOM 766 C CA . TRP A 1 94 ? 19.664 -16.307 8.730 1.00 85.69 94 TRP A CA 1
ATOM 767 C C . TRP A 1 94 ? 19.026 -17.697 8.776 1.00 85.69 94 TRP A C 1
ATOM 769 O O . TRP A 1 94 ? 17.829 -17.835 8.511 1.00 85.69 94 TRP A O 1
ATOM 779 N N . VAL A 1 95 ? 19.811 -18.709 9.144 1.00 84.12 95 VAL A N 1
ATOM 780 C CA . VAL A 1 95 ? 19.333 -20.070 9.412 1.00 84.12 95 VAL A CA 1
ATOM 781 C C . VAL A 1 95 ? 19.503 -20.330 10.903 1.00 84.12 95 VAL A C 1
ATOM 783 O O . VAL A 1 95 ? 20.622 -20.385 11.406 1.00 84.12 95 VAL A O 1
ATOM 786 N N . HIS A 1 96 ? 18.389 -20.461 11.622 1.00 82.62 96 HIS A N 1
ATOM 787 C CA . HIS A 1 96 ? 18.413 -20.847 13.029 1.00 82.62 96 HIS A CA 1
ATOM 788 C C . HIS A 1 96 ? 18.489 -22.370 13.143 1.00 82.62 96 HIS A C 1
ATOM 790 O O . HIS A 1 96 ? 17.642 -23.076 12.597 1.00 82.62 96 HIS A O 1
ATOM 796 N N . MET A 1 97 ? 19.491 -22.874 13.863 1.00 75.94 97 MET A N 1
ATOM 797 C CA . MET A 1 97 ? 19.575 -24.284 14.239 1.00 75.94 97 MET A CA 1
ATOM 798 C C . MET A 1 97 ? 18.963 -24.486 15.624 1.00 75.94 97 MET A C 1
ATOM 800 O O . MET A 1 97 ? 19.361 -23.821 16.578 1.00 75.94 97 MET A O 1
ATOM 804 N N . ASN A 1 98 ? 18.015 -25.418 15.742 1.00 70.31 98 ASN A N 1
ATOM 805 C CA . ASN A 1 98 ? 17.512 -25.848 17.043 1.00 70.31 98 ASN A CA 1
ATOM 806 C C . ASN A 1 98 ? 18.353 -27.029 17.532 1.00 70.31 98 ASN A C 1
ATOM 808 O O . ASN A 1 98 ? 18.329 -28.100 16.928 1.00 70.31 98 ASN A O 1
ATOM 812 N N . THR A 1 99 ? 19.082 -26.837 18.627 1.00 67.50 99 THR A N 1
ATOM 813 C CA . THR A 1 99 ? 19.694 -27.926 19.393 1.00 67.50 99 THR A CA 1
ATOM 814 C C . THR A 1 99 ? 18.758 -28.319 20.540 1.00 67.50 99 THR A C 1
ATOM 816 O O . THR A 1 99 ? 17.883 -27.552 20.940 1.00 67.50 99 THR A O 1
ATOM 819 N N . LEU A 1 100 ? 18.901 -29.531 21.089 1.00 62.53 100 LEU A N 1
ATOM 820 C CA . LEU A 1 100 ? 18.055 -29.996 22.204 1.00 62.53 100 LEU A CA 1
ATOM 821 C C . LEU A 1 100 ? 18.099 -29.041 23.419 1.00 62.53 100 LEU A C 1
ATOM 823 O O . LEU A 1 100 ? 17.109 -28.907 24.135 1.00 62.53 100 LEU A O 1
ATOM 827 N N . GLU A 1 101 ? 19.201 -28.309 23.597 1.00 60.09 101 GLU A N 1
ATOM 828 C CA . GLU A 1 101 ? 19.388 -27.301 24.648 1.00 60.09 101 GLU A CA 1
ATOM 829 C C . GLU A 1 101 ? 18.561 -26.019 24.435 1.00 60.09 101 GLU A C 1
ATOM 831 O O . GLU A 1 101 ? 18.096 -25.413 25.409 1.00 60.09 101 GLU A O 1
ATOM 836 N N . THR A 1 102 ? 18.310 -25.609 23.184 1.00 56.97 102 THR A N 1
ATOM 837 C CA . THR A 1 102 ? 17.506 -24.406 22.898 1.00 56.97 102 THR A CA 1
ATOM 838 C C . THR A 1 102 ? 16.005 -24.640 23.089 1.00 56.97 102 THR A C 1
ATOM 840 O O . THR A 1 102 ? 15.272 -23.692 23.375 1.00 56.97 102 THR A O 1
ATOM 843 N N . ASN A 1 103 ? 15.539 -25.895 23.057 1.00 53.34 103 ASN A N 1
ATOM 844 C CA . ASN A 1 103 ? 14.145 -26.241 23.362 1.00 53.34 103 ASN A CA 1
ATOM 845 C C . ASN A 1 103 ? 13.807 -26.127 24.860 1.00 53.34 103 ASN A C 1
ATOM 847 O O . ASN A 1 103 ? 12.679 -25.770 25.202 1.00 53.34 103 ASN A O 1
ATOM 851 N N . HIS A 1 104 ? 14.768 -26.371 25.760 1.00 51.50 104 HIS A N 1
ATOM 852 C CA . HIS A 1 104 ? 14.538 -26.257 27.206 1.00 51.50 104 HIS A CA 1
ATOM 853 C C . HIS A 1 104 ? 14.337 -24.804 27.664 1.00 51.50 104 HIS A C 1
ATOM 855 O O . HIS A 1 104 ? 13.505 -24.553 28.532 1.00 51.50 104 HIS A O 1
ATOM 861 N N . HIS A 1 105 ? 15.024 -23.840 27.041 1.00 48.53 105 HIS A N 1
ATOM 862 C CA . HIS A 1 105 ? 14.853 -22.413 27.344 1.00 48.53 105 HIS A CA 1
ATOM 863 C C . HIS A 1 105 ? 13.537 -21.827 26.801 1.00 48.53 105 HIS A C 1
ATOM 865 O O . HIS A 1 105 ? 13.014 -20.863 27.360 1.00 48.53 105 HIS A O 1
ATOM 871 N N . SER A 1 106 ? 12.956 -22.413 25.745 1.00 48.84 106 SER A N 1
ATOM 872 C CA . SER A 1 106 ? 11.692 -21.927 25.172 1.00 48.84 106 SER A CA 1
ATOM 873 C C . SER A 1 106 ? 10.459 -22.271 26.019 1.00 48.84 106 SER A C 1
ATOM 875 O O . SER A 1 106 ? 9.442 -21.594 25.875 1.00 48.84 106 SER A O 1
ATOM 877 N N . MET A 1 107 ? 10.511 -23.292 26.886 1.00 41.78 107 MET A N 1
ATOM 878 C CA . MET A 1 107 ? 9.359 -23.682 27.721 1.00 41.78 107 MET A CA 1
ATOM 879 C C . MET A 1 107 ? 9.331 -23.002 29.100 1.00 41.78 107 MET A C 1
ATOM 881 O O . MET A 1 107 ? 8.267 -22.906 29.704 1.00 41.78 107 MET A O 1
ATOM 885 N N . THR A 1 108 ? 10.458 -22.488 29.596 1.00 48.50 108 THR A N 1
ATOM 886 C CA . THR A 1 108 ? 10.564 -21.846 30.924 1.00 48.50 108 THR A CA 1
ATOM 887 C C . THR A 1 108 ? 10.469 -20.317 30.897 1.00 48.50 108 THR A C 1
ATOM 889 O O . THR A 1 108 ? 10.304 -19.696 31.944 1.00 48.50 108 THR A O 1
ATOM 892 N N . GLY A 1 109 ? 10.498 -19.685 29.719 1.00 44.38 109 GLY A N 1
ATOM 893 C CA . GLY A 1 109 ? 10.535 -18.222 29.573 1.00 44.38 109 GLY A CA 1
ATOM 894 C C . GLY A 1 109 ? 9.210 -17.456 29.727 1.00 44.38 109 GLY A C 1
ATOM 895 O O . GLY A 1 109 ? 9.197 -16.260 29.458 1.00 44.38 109 GLY A O 1
ATOM 896 N N . ASN A 1 110 ? 8.101 -18.093 30.129 1.00 43.06 110 ASN A N 1
ATOM 897 C CA . ASN A 1 110 ? 6.760 -17.473 30.115 1.00 43.06 110 ASN A CA 1
ATOM 898 C C . ASN A 1 110 ? 6.041 -17.393 31.480 1.00 43.06 110 ASN A C 1
ATOM 900 O O . ASN A 1 110 ? 4.825 -17.220 31.502 1.00 43.06 110 ASN A O 1
ATOM 904 N N . ILE A 1 111 ? 6.747 -17.495 32.617 1.00 43.88 111 ILE A N 1
ATOM 905 C CA . ILE A 1 111 ? 6.097 -17.471 33.953 1.00 43.88 111 ILE A CA 1
ATOM 906 C C . ILE A 1 111 ? 6.606 -16.373 34.907 1.00 43.88 111 ILE A C 1
ATOM 908 O O . ILE A 1 111 ? 6.159 -16.303 36.043 1.00 43.88 111 ILE A O 1
ATOM 912 N N . HIS A 1 112 ? 7.469 -15.449 34.478 1.00 41.69 112 HIS A N 1
ATOM 913 C CA . HIS A 1 112 ? 7.960 -14.392 35.380 1.00 41.69 112 HIS A CA 1
ATOM 914 C C . HIS A 1 112 ? 7.881 -12.988 34.785 1.00 41.69 112 HIS A C 1
ATOM 916 O O . HIS A 1 112 ? 8.898 -12.333 34.625 1.00 41.69 112 HIS A O 1
ATOM 922 N N . LEU A 1 113 ? 6.666 -12.509 34.501 1.00 40.88 113 LEU A N 1
ATOM 923 C CA . LEU A 1 113 ? 6.351 -11.071 34.461 1.00 40.88 113 LEU A CA 1
ATOM 924 C C . LEU A 1 113 ? 4.886 -10.827 34.878 1.00 40.88 113 LEU A C 1
ATOM 926 O O . LEU A 1 113 ? 4.092 -10.290 34.114 1.00 40.88 113 LEU A O 1
ATOM 930 N N . LEU A 1 114 ? 4.525 -11.244 36.093 1.00 39.44 114 LEU A N 1
ATOM 931 C CA . LEU A 1 114 ? 3.417 -10.659 36.857 1.00 39.44 114 LEU A CA 1
ATOM 932 C C . LEU A 1 114 ? 3.797 -10.652 38.343 1.00 39.44 114 LEU A C 1
ATOM 934 O O . LEU A 1 114 ? 3.643 -11.657 39.033 1.00 39.44 114 LEU A O 1
ATOM 938 N N . SER A 1 115 ? 4.310 -9.516 38.806 1.00 39.41 115 SER A N 1
ATOM 939 C CA . SER A 1 115 ? 4.101 -8.972 40.151 1.00 39.41 115 SER A CA 1
ATOM 940 C C . SER A 1 115 ? 4.406 -7.484 40.135 1.00 39.41 115 SER A C 1
ATOM 942 O O . SER A 1 115 ? 5.294 -7.076 39.354 1.00 39.41 115 SER A O 1
#

=== Feature glossary ===
Annotated list of the representations used here:

Nearest PDB structures. The Foldseek neighbor list gives the closest experimentally determined structures in the PDB, ranked by structural alignment. TM-score near 1 means near-identical fold; near 0.3 means only rough topology match. This is how one finds what a novel AlphaFold prediction most resembles in the solved-structure universe.

Foldseek 3Di. Foldseek's 3Di representation compresses backbone geometry into a per-residue letter drawn from a learned twenty-state alphabet. It captures the tertiary interaction pattern around each residue — which residues are packed against it in space, regardless of where they are in sequence.

Radius of gyration, Cα contacts, bounding box. Radius of gyration (Rg) is the root-mean-square distance of Cα atoms from their centroid — a single number for overall size and compactness. A globular domain of N residues has Rg ≈ 2.2·N^0.38 Å; an extended or disordered chain has a much larger Rg. The Cα contact count is the number of residue pairs whose Cα atoms are within 8 Å and are more than four positions apart in sequence — a standard proxy for tertiary packing density. The bounding box is the smallest axis-aligned box enclosing all Cα atoms.

InterPro / GO / CATH / organism. The annotation block draws on four external resources. InterPro: which protein families and domains the sequence belongs to. GO: standardized terms for what the protein does, what process it participates in, and where in the cell it acts. CATH: which structural fold it has in the CATH hierarchy. Organism: the species of origin.

mmCIF coordinates. The mmCIF block holds the 3D Cartesian coordinates of each backbone atom (N, Cα, C, O) in ångströms. mmCIF is the PDB's canonical archive format — a tagged-loop text representation of the atomic model.

pLDDT. pLDDT is the predicted lDDT-Cα score: AlphaFold's confidence that the local environment of each residue (all inter-atomic distances within 15 Å) is correctly placed. It is a per-residue number between 0 and 100, with higher meaning more reliable.

Backbone torsions (φ/ψ). φ (phi) and ψ (psi) are the two rotatable backbone dihedrals per residue: φ is the C(i-1)–N–Cα–C torsion, ψ is the N–Cα–C–N(i+1) torsion, both in degrees on (−180°, 180°]. α-helical residues cluster near (−60°, −45°); β-strand residues near (−120°, +130°). A Ramachandran plot is simply a scatter of (φ, ψ) for every residue.

B-factor. For experimental (PDB) structures, the B-factor (temperature factor) quantifies the positional spread of each atom in the crystal — a combination of thermal vibration and static disorder — in units of Å². High B-factors mark flexible loops or poorly resolved regions; low B-factors mark the rigid, well-ordered core.

Secondary structure (3-state, P-SEA). SS3 is a coarse helix/strand/coil call (letters a/b/c) made by the P-SEA algorithm from inter-Cα distances and dihedrals. It is less detailed than DSSP but needs only Cα positions.

Predicted aligned error. Predicted aligned error is AlphaFold's pairwise confidence. Unlike pLDDT (per-residue), PAE is per-residue-pair and captures whether two parts of the structure are correctly placed relative to each other. Units are ångströms of expected positional error.

Solvent-accessible surface area. Solvent-accessible surface area (SASA) is the area in Å² traced out by the centre of a 1.4 Å probe sphere (a water molecule) rolled over the protein's van der Waals surface (Shrake–Rupley / Lee–Richards construction). Buried residues have near-zero SASA; fully exposed residues can exceed 200 Å². The total SASA scales roughly with the number of surface residues.

Secondary structure (8-state, DSSP). The SS8 string is DSSP's per-residue secondary-structure call. α-helix (H) means an i→i+4 H-bond ladder; β-strand (E) means the residue participates in a β-sheet; 3₁₀ (G) and π (I) are tighter and wider helices; T/S are turns/bends; '-' is loop.

Rendered structure images. Structure images are PyMOL renders from six orthogonal camera directions. Cartoon representation draws helices as coils and strands as arrows; sticks shows the backbone as bonds; surface shows the solvent-excluded envelope. Rainbow coloring maps sequence position to hue (blue→red, N→C); chain coloring assigns a distinct color per polypeptide.

Sequence. The amino-acid sequence is the protein's primary structure: the linear order of residues from the N-terminus to the C-terminus, written in one-letter code. Everything else here — the 3D coordinates, the secondary structure, the domain annotations — is ultimately a consequence of this string.

Contact-map, Ramachandran, and PAE plots. Three diagnostic plots accompany the record. The Cα contact map visualizes the tertiary structure as a 2D adjacency matrix (8 Å cut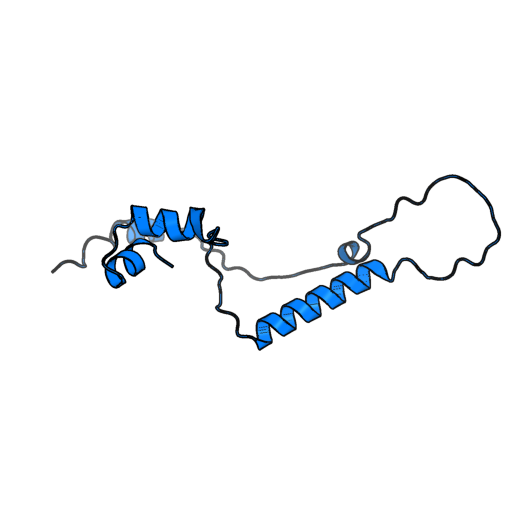off, sequence-local contacts suppressed). The Ramachandran plot shows the distribution of backbone (φ, ψ) torsions, with points in the α and β basins reflecting secondary structure content. The PAE plot shows AlphaFold's inter-residue confidence as a color matrix.